Protein AF-A0A1E5UL37-F1 (afdb_monomer_lite)

Organism: NCBI:txid888268

Sequence (134 aa):
MHAVRQTRWFGQDGLRGPILSGTGFYVRRDALYGATPAGGHTESFCSMEAGELARRFGHSDHLVASVRNLHQQQPPPSAAGGRRRLLLPHDATLVASCAYEKGTGWGDQVGFMYHSVVEDYFTGYRRFFSRGWT

Radius of gyration: 17.25 Å; chains: 1; bounding box: 38×40×45 Å

Structure (mmCIF, N/CA/C/O backbone):
data_AF-A0A1E5UL37-F1
#
_entry.id   AF-A0A1E5UL37-F1
#
loop_
_atom_site.group_PDB
_atom_site.id
_atom_site.type_symbol
_atom_site.label_atom_id
_atom_site.label_alt_id
_atom_site.label_comp_id
_atom_site.label_asym_id
_atom_site.label_entity_id
_atom_site.label_seq_id
_atom_site.pdbx_PDB_ins_code
_atom_site.Cartn_x
_atom_site.Cartn_y
_atom_site.Cartn_z
_atom_site.occupancy
_atom_site.B_iso_or_equiv
_atom_site.auth_seq_id
_atom_site.auth_comp_id
_atom_site.auth_asym_id
_atom_site.auth_atom_id
_atom_site.pdbx_PDB_model_num
ATOM 1 N N . MET A 1 1 ? 18.262 -12.434 -15.531 1.00 55.72 1 MET A N 1
ATOM 2 C CA . MET A 1 1 ? 17.515 -11.255 -15.021 1.00 55.72 1 MET A CA 1
ATOM 3 C C . MET A 1 1 ? 18.207 -9.900 -15.259 1.00 55.72 1 MET A C 1
ATOM 5 O O . MET A 1 1 ? 17.514 -8.892 -15.245 1.00 55.72 1 MET A O 1
ATOM 9 N N . HIS A 1 2 ? 19.520 -9.838 -15.531 1.00 57.06 2 HIS A N 1
ATOM 10 C CA . HIS A 1 2 ? 20.264 -8.571 -15.681 1.00 57.06 2 HIS A CA 1
ATOM 11 C C . HIS A 1 2 ? 19.874 -7.733 -16.922 1.00 57.06 2 HIS A C 1
ATOM 13 O O . HIS A 1 2 ? 19.662 -6.527 -16.818 1.00 57.06 2 HIS A O 1
ATOM 19 N N . ALA A 1 3 ? 19.688 -8.383 -18.078 1.00 61.69 3 ALA A N 1
ATOM 20 C CA . ALA A 1 3 ? 19.377 -7.704 -19.341 1.00 61.69 3 ALA A CA 1
ATOM 21 C C . ALA A 1 3 ? 18.021 -6.978 -19.327 1.00 61.69 3 ALA A C 1
ATOM 23 O O . ALA A 1 3 ? 17.911 -5.872 -19.851 1.00 61.69 3 ALA A O 1
ATOM 24 N N . VAL A 1 4 ? 17.009 -7.563 -18.670 1.00 61.75 4 VAL A N 1
ATOM 25 C CA . VAL A 1 4 ? 15.676 -6.953 -18.546 1.00 61.75 4 VAL A CA 1
ATOM 26 C C . VAL A 1 4 ? 15.790 -5.603 -17.849 1.00 61.75 4 VAL A C 1
ATOM 28 O O . VAL A 1 4 ? 15.305 -4.623 -18.399 1.00 61.75 4 VAL A O 1
ATOM 31 N N . ARG A 1 5 ? 16.493 -5.529 -16.709 1.00 57.16 5 ARG A N 1
ATOM 32 C CA . ARG A 1 5 ? 16.695 -4.282 -15.953 1.00 57.16 5 ARG A CA 1
ATOM 33 C C . ARG A 1 5 ? 17.453 -3.220 -16.756 1.00 57.16 5 ARG A C 1
ATOM 35 O O . ARG A 1 5 ? 17.102 -2.051 -16.688 1.00 57.16 5 ARG A O 1
ATOM 42 N N . GLN A 1 6 ? 18.447 -3.628 -17.543 1.00 59.38 6 GLN A N 1
ATOM 43 C CA . GLN A 1 6 ? 19.333 -2.707 -18.263 1.00 59.38 6 GLN A CA 1
ATOM 44 C C . GLN A 1 6 ? 18.797 -2.161 -19.588 1.00 59.38 6 GLN A C 1
ATOM 46 O O . GLN A 1 6 ? 19.295 -1.144 -20.049 1.00 59.38 6 GLN A O 1
ATOM 51 N N . THR A 1 7 ? 17.811 -2.800 -20.216 1.00 61.34 7 THR A N 1
ATOM 52 C CA . THR A 1 7 ? 17.286 -2.329 -21.515 1.00 61.34 7 THR A CA 1
ATOM 53 C C . THR A 1 7 ? 15.807 -1.982 -21.454 1.00 61.34 7 THR A C 1
ATOM 55 O O . THR A 1 7 ? 15.388 -0.957 -21.982 1.00 61.34 7 THR A O 1
ATOM 58 N N . ARG A 1 8 ? 15.001 -2.789 -20.756 1.00 62.56 8 ARG A N 1
ATOM 59 C CA . ARG A 1 8 ? 13.544 -2.618 -20.743 1.00 62.56 8 ARG A CA 1
ATOM 60 C C . ARG A 1 8 ? 13.081 -1.480 -19.831 1.00 62.56 8 ARG A C 1
ATOM 62 O O . ARG A 1 8 ? 12.148 -0.775 -20.192 1.00 62.56 8 ARG A O 1
ATOM 69 N N . TRP A 1 9 ? 13.722 -1.293 -18.675 1.00 69.00 9 TRP A N 1
ATOM 70 C CA . TRP A 1 9 ? 13.289 -0.305 -17.672 1.00 69.00 9 TRP A CA 1
ATOM 71 C C . TRP A 1 9 ? 13.629 1.117 -18.115 1.00 69.00 9 TRP A C 1
ATOM 73 O O . TRP A 1 9 ? 12.767 1.986 -18.059 1.00 69.00 9 TRP A O 1
ATOM 83 N N . PHE A 1 10 ? 14.826 1.322 -18.673 1.00 71.88 10 PHE A N 1
ATOM 84 C CA . PHE A 1 10 ? 15.215 2.599 -19.280 1.00 71.88 10 PHE A CA 1
ATOM 85 C C . PHE A 1 10 ? 14.329 2.974 -20.477 1.00 71.88 10 PHE A C 1
ATOM 87 O O . PHE A 1 10 ? 14.001 4.140 -20.652 1.00 71.88 10 P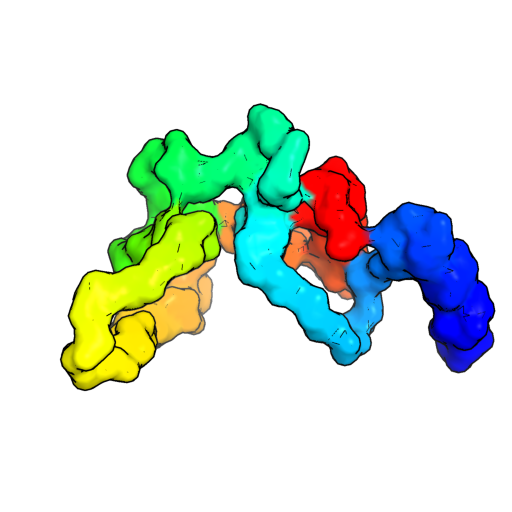HE A O 1
ATOM 94 N N . GLY A 1 11 ? 13.875 1.995 -21.269 1.00 75.75 11 GLY A N 1
ATOM 95 C CA . GLY A 1 11 ? 12.913 2.251 -22.346 1.00 75.75 11 GLY A CA 1
ATOM 96 C C . GLY A 1 11 ? 11.522 2.672 -21.850 1.00 75.75 11 GLY A C 1
ATOM 97 O O . GLY A 1 11 ? 10.854 3.462 -22.508 1.00 75.75 11 GLY A O 1
ATOM 98 N N . GLN A 1 12 ? 11.076 2.171 -20.693 1.00 76.00 12 GLN A N 1
ATOM 99 C CA . GLN A 1 12 ? 9.782 2.543 -20.097 1.00 76.00 12 GLN A CA 1
ATOM 100 C C . GLN A 1 12 ? 9.808 3.895 -19.377 1.00 76.00 12 GLN A C 1
ATOM 102 O O . GLN A 1 12 ? 8.759 4.531 -19.246 1.00 76.00 12 GLN A O 1
ATOM 107 N N . ASP A 1 13 ? 10.989 4.343 -18.951 1.00 78.06 13 ASP A N 1
ATOM 108 C CA . ASP A 1 13 ? 11.185 5.643 -18.308 1.00 78.06 13 ASP A CA 1
ATOM 109 C C . ASP A 1 13 ? 10.735 6.807 -19.206 1.00 78.06 13 ASP A C 1
ATOM 111 O O . ASP A 1 13 ? 10.068 7.726 -18.746 1.00 78.06 13 ASP A O 1
ATOM 115 N N . GLY A 1 14 ? 10.947 6.696 -20.523 1.00 76.25 14 GLY A N 1
ATOM 116 C CA . GLY A 1 14 ? 10.479 7.683 -21.506 1.00 76.25 14 GLY A CA 1
ATOM 117 C C . GLY A 1 14 ? 8.959 7.743 -21.723 1.00 76.25 14 GLY A C 1
ATOM 118 O O . GLY A 1 14 ? 8.497 8.575 -22.500 1.00 76.25 14 GLY A O 1
ATOM 119 N N . LEU A 1 15 ? 8.176 6.867 -21.083 1.00 78.94 15 LEU A N 1
ATOM 120 C CA . LEU A 1 15 ? 6.713 6.867 -21.160 1.00 78.94 15 LEU A CA 1
ATOM 121 C C . LEU A 1 15 ? 6.089 7.301 -19.832 1.00 78.94 15 LEU A C 1
ATOM 123 O O . LEU A 1 15 ? 5.573 8.406 -19.709 1.00 78.94 15 LEU A O 1
ATOM 127 N N . ARG A 1 16 ? 6.074 6.397 -18.850 1.00 75.00 16 ARG A N 1
ATOM 128 C CA . ARG A 1 16 ? 5.386 6.581 -17.559 1.00 75.00 16 ARG A CA 1
ATOM 129 C C . ARG A 1 16 ? 6.175 6.001 -16.388 1.00 75.00 16 ARG A C 1
ATOM 131 O O . ARG A 1 16 ? 5.612 5.788 -15.319 1.00 75.00 16 ARG A O 1
ATOM 138 N N . GLY A 1 17 ? 7.449 5.702 -16.615 1.00 82.75 17 GLY A N 1
ATOM 139 C CA . GLY A 1 17 ? 8.251 4.941 -15.679 1.00 82.75 17 GLY A CA 1
ATOM 140 C C . GLY A 1 17 ? 7.974 3.439 -15.762 1.00 82.75 17 GLY A C 1
ATOM 141 O O . GLY A 1 17 ? 7.005 2.976 -16.382 1.00 82.75 17 GLY A O 1
ATOM 142 N N . PRO A 1 18 ? 8.858 2.641 -15.166 1.00 81.88 18 PRO A N 1
ATOM 143 C CA . PRO A 1 18 ? 8.694 1.208 -15.143 1.00 81.88 18 PRO A CA 1
ATOM 144 C C . PRO A 1 18 ? 7.721 0.757 -14.044 1.00 81.88 18 PRO A C 1
ATOM 146 O O . PRO A 1 18 ? 7.430 1.477 -13.090 1.00 81.88 18 PRO A O 1
ATOM 149 N N . ILE A 1 19 ? 7.208 -0.467 -14.170 1.00 82.38 19 ILE A N 1
ATOM 150 C CA . ILE A 1 19 ? 6.228 -0.999 -13.217 1.00 82.38 19 ILE A CA 1
ATOM 151 C C . ILE A 1 19 ? 6.883 -1.354 -11.880 1.00 82.38 19 ILE A C 1
ATOM 153 O O . ILE A 1 19 ? 8.044 -1.738 -11.832 1.00 82.38 19 ILE A O 1
ATOM 157 N N . LEU A 1 20 ? 6.135 -1.292 -10.784 1.00 83.81 20 LEU A N 1
ATOM 158 C CA . LEU A 1 20 ? 6.649 -1.720 -9.486 1.00 83.81 20 LEU A CA 1
ATOM 159 C C . LEU A 1 20 ? 6.842 -3.240 -9.447 1.00 83.81 20 LEU A C 1
ATOM 161 O O . LEU A 1 20 ? 5.887 -3.986 -9.628 1.00 83.81 20 LEU A O 1
ATOM 165 N N . SER A 1 21 ? 8.082 -3.696 -9.256 1.00 82.94 21 SER A N 1
ATOM 166 C CA . SER A 1 21 ? 8.404 -5.120 -9.119 1.00 82.94 21 SER A CA 1
ATOM 167 C C . SER A 1 21 ? 9.693 -5.328 -8.323 1.00 82.94 21 SER A C 1
ATOM 169 O O . SER A 1 21 ? 10.710 -4.680 -8.583 1.00 82.94 21 SER A O 1
ATOM 171 N N . GLY A 1 22 ? 9.667 -6.263 -7.377 1.00 83.00 22 GLY A N 1
ATOM 172 C CA . GLY A 1 22 ? 10.814 -6.667 -6.575 1.00 83.00 22 GLY A CA 1
ATOM 173 C C . GLY A 1 22 ? 11.109 -5.718 -5.416 1.00 83.00 22 GLY A C 1
ATOM 174 O O . GLY A 1 22 ? 10.283 -5.520 -4.536 1.00 83.00 22 GLY A O 1
ATOM 175 N N . THR A 1 23 ? 12.326 -5.178 -5.365 1.00 85.25 23 THR A N 1
ATOM 176 C CA . THR A 1 23 ? 12.847 -4.393 -4.231 1.00 85.25 23 THR A CA 1
ATOM 177 C C . THR A 1 23 ? 13.566 -3.130 -4.713 1.00 85.25 23 THR A C 1
ATOM 179 O O . THR A 1 23 ? 13.885 -3.000 -5.895 1.00 85.25 23 THR A O 1
ATOM 182 N N . GLY A 1 24 ? 13.857 -2.203 -3.790 1.00 85.81 24 GLY A N 1
ATOM 183 C CA . GLY A 1 24 ? 14.642 -0.993 -4.080 1.00 85.81 24 GLY A CA 1
ATOM 184 C C . GLY A 1 24 ? 13.829 0.179 -4.632 1.00 85.81 24 GLY A C 1
ATOM 185 O O . GLY A 1 24 ? 14.378 1.038 -5.315 1.00 85.81 24 GLY A O 1
ATOM 186 N N . PHE A 1 25 ? 12.528 0.211 -4.353 1.00 85.44 25 PHE A N 1
ATOM 187 C CA . PHE A 1 25 ? 11.627 1.269 -4.786 1.00 85.44 25 PHE A CA 1
ATOM 188 C C . PHE A 1 25 ? 11.168 2.145 -3.616 1.00 85.44 25 PHE A C 1
ATOM 190 O O . PHE A 1 25 ? 11.112 1.702 -2.469 1.00 85.44 25 PHE A O 1
ATOM 197 N N . TYR A 1 26 ? 10.771 3.377 -3.928 1.00 87.62 26 TYR A N 1
ATOM 198 C CA . TYR A 1 26 ? 10.144 4.300 -2.988 1.00 87.62 26 TYR A CA 1
ATOM 199 C C . TYR A 1 26 ? 8.728 4.598 -3.467 1.00 87.62 26 TYR A C 1
ATOM 201 O O . TYR A 1 26 ? 8.522 4.909 -4.637 1.00 87.62 26 TYR A O 1
ATOM 209 N N . VAL A 1 27 ? 7.750 4.502 -2.567 1.00 87.38 27 VAL A N 1
ATOM 210 C CA . VAL A 1 27 ? 6.340 4.766 -2.883 1.00 87.38 27 VAL A CA 1
ATOM 211 C C . VAL A 1 27 ? 5.848 5.928 -2.046 1.00 87.38 27 VAL A C 1
ATOM 213 O O . VAL A 1 27 ? 6.096 5.997 -0.839 1.00 87.38 27 VAL A O 1
ATOM 216 N N . ARG A 1 28 ? 5.104 6.834 -2.679 1.00 86.69 28 ARG A N 1
ATOM 217 C CA . ARG A 1 28 ? 4.397 7.888 -1.962 1.00 86.69 28 ARG A CA 1
ATOM 218 C C . ARG A 1 28 ? 3.245 7.280 -1.152 1.00 86.69 28 ARG A C 1
ATOM 220 O O . ARG A 1 28 ? 2.492 6.438 -1.637 1.00 86.69 28 ARG A O 1
ATOM 227 N N . ARG A 1 29 ? 3.124 7.675 0.114 1.00 86.94 29 ARG A N 1
ATOM 228 C CA . ARG A 1 29 ? 2.192 7.041 1.062 1.00 86.94 29 ARG A CA 1
ATOM 229 C C . ARG A 1 29 ? 0.715 7.247 0.690 1.00 86.94 29 ARG A C 1
ATOM 231 O O . ARG A 1 29 ? -0.083 6.335 0.866 1.00 86.94 29 ARG A O 1
ATOM 238 N N . ASP A 1 30 ? 0.360 8.403 0.145 1.00 85.94 30 ASP A N 1
ATOM 239 C CA . ASP A 1 30 ? -0.960 8.699 -0.433 1.00 85.94 30 ASP A CA 1
ATOM 240 C C . ASP A 1 30 ? -1.299 7.779 -1.623 1.00 85.94 30 ASP A C 1
ATOM 242 O O . ASP A 1 30 ? -2.401 7.236 -1.684 1.00 85.94 30 ASP A O 1
ATOM 246 N N . ALA A 1 31 ? -0.344 7.531 -2.518 1.00 86.88 31 ALA A N 1
ATOM 247 C CA . ALA A 1 31 ? -0.495 6.636 -3.655 1.00 86.88 31 ALA A CA 1
ATOM 248 C C . ALA A 1 31 ? -0.740 5.194 -3.189 1.00 86.88 31 ALA A C 1
ATOM 250 O O . ALA A 1 31 ? -1.635 4.518 -3.696 1.00 86.88 31 ALA A O 1
ATOM 251 N N . LEU A 1 32 ? 0.016 4.733 -2.184 1.00 89.44 32 LEU A N 1
ATOM 252 C CA . LEU A 1 32 ? -0.132 3.390 -1.608 1.00 89.44 32 LEU A CA 1
ATOM 253 C C . LEU A 1 32 ? -1.499 3.197 -0.935 1.00 89.44 32 LEU A C 1
ATOM 255 O O . LEU A 1 32 ? -2.086 2.119 -0.985 1.00 89.44 32 LEU A O 1
ATOM 259 N N . TYR A 1 33 ? -2.029 4.252 -0.324 1.00 88.56 33 TYR A N 1
ATOM 260 C CA . TYR A 1 33 ? -3.377 4.245 0.237 1.00 88.56 33 TYR A CA 1
ATOM 261 C C . TYR A 1 33 ? -4.471 4.363 -0.811 1.00 88.56 33 TYR A C 1
ATOM 263 O O . TYR A 1 33 ? -5.631 4.073 -0.528 1.00 88.56 33 TYR A O 1
ATOM 271 N N . GLY A 1 34 ? -4.099 4.739 -2.031 1.00 85.31 34 GLY A N 1
ATOM 272 C CA . GLY A 1 34 ? -4.993 4.762 -3.161 1.00 85.31 34 GLY A CA 1
ATOM 273 C C . GLY A 1 34 ? -5.574 6.129 -3.510 1.00 85.31 34 GLY A C 1
ATOM 274 O O . GLY A 1 34 ? -6.590 6.154 -4.200 1.00 85.31 34 GLY A O 1
ATOM 275 N N . ALA A 1 35 ? -4.948 7.235 -3.103 1.00 84.44 35 ALA A N 1
ATOM 276 C CA . ALA A 1 35 ? -5.254 8.540 -3.691 1.00 84.44 35 ALA A CA 1
ATOM 277 C C . ALA A 1 35 ? -4.903 8.542 -5.183 1.00 84.44 35 ALA A C 1
ATOM 279 O O . ALA A 1 35 ? -4.117 7.715 -5.650 1.00 84.44 35 ALA A O 1
ATOM 280 N N . THR A 1 36 ? -5.440 9.503 -5.926 1.00 83.00 36 THR A N 1
ATOM 281 C CA . THR A 1 36 ? -4.920 9.891 -7.243 1.00 83.00 36 THR A CA 1
ATOM 282 C C . THR A 1 36 ? -3.943 11.064 -7.095 1.00 83.00 36 THR A C 1
ATOM 284 O O . THR A 1 36 ? -4.035 11.817 -6.120 1.00 83.00 36 THR A O 1
ATOM 287 N N . PRO A 1 37 ? -3.009 11.267 -8.039 1.00 80.81 37 PRO A N 1
ATOM 288 C CA . PRO A 1 37 ? -2.111 12.415 -8.004 1.00 80.81 37 PRO A CA 1
ATOM 289 C C . PRO A 1 37 ? -2.885 13.742 -8.089 1.00 80.81 37 PRO A C 1
ATOM 291 O O . PRO A 1 37 ? -3.958 13.823 -8.694 1.00 80.81 37 PRO A O 1
ATOM 294 N N . ALA A 1 38 ? -2.325 14.789 -7.474 1.00 65.56 38 ALA A N 1
ATOM 295 C CA . ALA A 1 38 ? -2.889 16.138 -7.480 1.00 65.56 38 ALA A CA 1
ATOM 296 C C . ALA A 1 38 ? -2.954 16.670 -8.923 1.00 65.56 38 ALA A C 1
ATOM 298 O O . ALA A 1 38 ? -1.928 16.985 -9.519 1.00 65.56 38 ALA A O 1
ATOM 299 N N . GLY A 1 39 ? -4.163 16.692 -9.489 1.00 60.81 39 GLY A N 1
ATOM 300 C CA . GLY A 1 39 ? -4.425 16.996 -10.900 1.00 60.81 39 GLY A CA 1
ATOM 301 C C . GLY A 1 39 ? -5.517 16.116 -11.523 1.00 60.81 39 GLY A C 1
ATOM 302 O O . GLY A 1 39 ? -6.135 16.522 -12.501 1.00 60.81 39 GLY A O 1
ATOM 303 N N . GLY A 1 40 ? -5.805 14.944 -10.940 1.00 58.66 40 GLY A N 1
ATOM 304 C CA . GLY A 1 40 ? -6.977 14.128 -11.282 1.00 58.66 40 GLY A CA 1
ATOM 305 C C . GLY A 1 40 ? -8.206 14.515 -10.449 1.00 58.66 40 GLY A C 1
ATOM 306 O O . GLY A 1 40 ? -8.100 14.722 -9.244 1.00 58.66 40 GLY A O 1
ATOM 307 N N . HIS A 1 41 ? -9.384 14.599 -11.071 1.00 48.09 41 HIS A N 1
ATOM 308 C CA . HIS A 1 41 ? -10.656 15.015 -10.453 1.00 48.09 41 HIS A CA 1
ATOM 309 C C . HIS A 1 41 ? -11.282 13.993 -9.474 1.00 48.09 41 HIS A C 1
ATOM 311 O O . HIS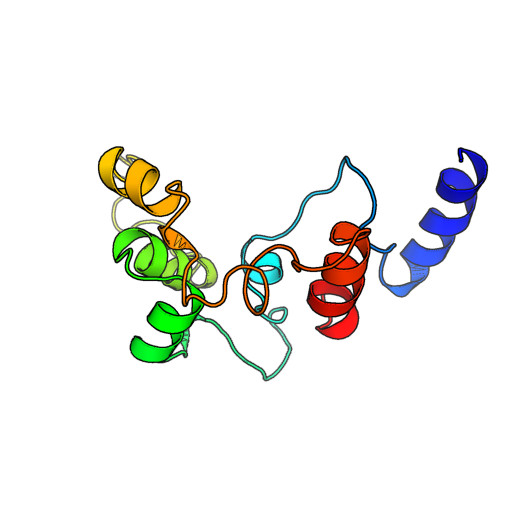 A 1 41 ? -12.503 13.950 -9.331 1.00 48.09 41 HIS A O 1
ATOM 317 N N . THR A 1 42 ? -10.517 13.121 -8.811 1.00 51.12 42 THR A N 1
ATOM 318 C CA . THR A 1 42 ? -11.124 11.968 -8.121 1.00 51.12 42 THR A CA 1
ATOM 319 C C . THR A 1 42 ? -10.414 11.594 -6.819 1.00 51.12 42 THR A C 1
ATOM 321 O O . THR A 1 42 ? -9.330 11.041 -6.821 1.00 51.12 42 THR A O 1
ATOM 324 N N . GLU A 1 43 ? -11.101 11.849 -5.702 1.00 56.81 43 GLU A N 1
ATOM 325 C CA . GLU A 1 43 ? -10.860 11.289 -4.360 1.00 56.81 43 GLU A CA 1
ATOM 326 C C . GLU A 1 43 ? -9.543 11.676 -3.666 1.00 56.81 43 GLU A C 1
ATOM 328 O O . GLU A 1 43 ? -8.640 10.871 -3.434 1.00 56.81 43 GLU A O 1
ATOM 333 N N . SER A 1 44 ? -9.487 12.933 -3.213 1.00 62.66 44 SER A N 1
ATOM 334 C CA . SER A 1 44 ? -8.610 13.313 -2.101 1.00 62.66 44 SER A CA 1
ATOM 335 C C . SER A 1 44 ? -9.176 12.757 -0.790 1.00 62.66 44 SER A C 1
ATOM 337 O O . SER A 1 44 ? -10.327 13.031 -0.445 1.00 62.66 44 SER A O 1
ATOM 339 N N . PHE A 1 45 ? -8.355 12.040 -0.013 1.00 66.06 45 PHE A N 1
ATOM 340 C CA . PHE A 1 45 ? -8.719 11.535 1.322 1.00 66.06 45 PHE A CA 1
ATOM 341 C C . PHE A 1 45 ? -9.215 12.630 2.279 1.00 66.06 45 PHE A C 1
ATOM 343 O O . PHE A 1 45 ? -9.934 12.334 3.231 1.00 66.06 45 PHE A O 1
ATOM 350 N N . CYS A 1 46 ? -8.852 13.894 2.030 1.00 60.66 46 CYS A N 1
ATOM 351 C CA . CYS A 1 46 ? -9.330 15.041 2.802 1.00 60.66 46 CYS A CA 1
ATOM 352 C C . CYS A 1 46 ? -10.847 15.257 2.684 1.00 60.66 46 CYS A C 1
ATOM 354 O O . CYS A 1 46 ? -11.444 15.789 3.614 1.00 60.66 46 CYS A O 1
ATOM 356 N N . SER A 1 47 ? -11.455 14.863 1.561 1.00 65.75 47 SER A N 1
ATOM 357 C CA . SER A 1 47 ? -12.882 15.072 1.283 1.00 65.75 47 SER A CA 1
ATOM 358 C C . SER A 1 47 ? -13.760 13.869 1.649 1.00 65.75 47 SER A C 1
ATOM 360 O O . SER A 1 47 ? -14.976 13.945 1.486 1.00 65.75 47 SER A O 1
ATOM 362 N N . MET A 1 48 ? -13.173 12.758 2.105 1.00 73.25 48 MET A N 1
ATOM 363 C CA . MET A 1 48 ? -13.923 11.543 2.430 1.00 73.25 48 MET A CA 1
ATOM 364 C C . MET A 1 48 ? -14.614 11.638 3.792 1.00 73.25 48 MET A C 1
ATOM 366 O O . MET A 1 48 ? -14.063 12.167 4.764 1.00 73.25 48 MET A O 1
ATOM 370 N N . GLU A 1 49 ? -15.809 11.052 3.878 1.00 80.12 49 GLU A N 1
ATOM 371 C CA . GLU A 1 49 ? -16.558 10.953 5.127 1.00 80.12 49 GLU A CA 1
ATOM 372 C C . GLU A 1 49 ? -15.790 10.120 6.171 1.00 80.12 49 GLU A C 1
ATOM 374 O O . GLU A 1 49 ? -15.082 9.162 5.848 1.00 80.12 49 GLU A O 1
ATOM 379 N N . ALA A 1 50 ? -15.941 10.466 7.453 1.00 78.94 50 ALA A N 1
ATOM 380 C CA . ALA A 1 50 ? -15.305 9.741 8.554 1.00 78.94 50 ALA A CA 1
ATOM 381 C C . ALA A 1 50 ? -15.661 8.247 8.568 1.00 78.94 50 ALA A C 1
ATOM 383 O O . ALA A 1 50 ? -14.778 7.423 8.806 1.00 78.94 50 ALA A O 1
ATOM 384 N N . GLY A 1 51 ? -16.919 7.901 8.268 1.00 82.00 51 GLY A N 1
ATOM 385 C CA . GLY A 1 51 ? -17.378 6.513 8.231 1.00 82.00 51 GLY A CA 1
ATOM 386 C C . GLY A 1 51 ? -16.683 5.683 7.151 1.00 82.00 51 GLY A C 1
ATOM 387 O O . GLY A 1 51 ? -16.262 4.557 7.407 1.00 82.00 51 GLY A O 1
ATOM 388 N N . GLU A 1 52 ? -16.487 6.241 5.956 1.00 85.38 52 GLU A N 1
ATOM 389 C CA . GLU A 1 52 ? -15.790 5.539 4.875 1.00 85.38 52 GLU A CA 1
ATOM 390 C C . GLU A 1 52 ? -14.296 5.375 5.175 1.00 85.38 52 GLU A C 1
ATOM 392 O O . GLU A 1 52 ? -13.710 4.315 4.941 1.00 85.38 52 GLU A O 1
ATOM 397 N N . LEU A 1 53 ? -13.686 6.401 5.769 1.00 86.94 53 LEU A N 1
ATOM 398 C CA . LEU A 1 53 ? -12.284 6.361 6.159 1.00 86.94 53 LEU A CA 1
ATOM 399 C C . LEU A 1 53 ? -12.033 5.306 7.249 1.00 86.94 53 LEU A C 1
ATOM 401 O O . LEU A 1 53 ? -11.059 4.560 7.157 1.00 86.94 53 LEU A O 1
ATOM 405 N N . ALA A 1 54 ? -12.941 5.181 8.220 1.00 86.62 54 ALA A N 1
ATOM 406 C CA . ALA A 1 54 ? -12.897 4.133 9.238 1.00 86.62 54 ALA A CA 1
ATOM 407 C C . ALA A 1 54 ? -13.077 2.729 8.634 1.00 86.62 54 ALA A C 1
ATOM 409 O O . ALA A 1 54 ? -12.379 1.796 9.023 1.00 86.62 54 ALA A O 1
ATOM 410 N N . ARG A 1 55 ? -13.938 2.568 7.619 1.00 90.25 55 ARG A N 1
ATOM 411 C CA . ARG A 1 55 ? -14.073 1.289 6.896 1.00 90.25 55 ARG A CA 1
ATOM 412 C C . ARG A 1 55 ? -12.798 0.911 6.143 1.00 90.25 55 ARG A C 1
ATOM 414 O O . ARG A 1 55 ? -12.434 -0.261 6.110 1.00 90.25 55 ARG A O 1
ATOM 421 N N . ARG A 1 56 ? -12.105 1.883 5.543 1.00 89.75 56 ARG A N 1
ATOM 422 C CA . ARG A 1 56 ? -10.872 1.628 4.782 1.00 89.75 56 ARG A CA 1
ATOM 423 C C . ARG A 1 56 ? -9.657 1.393 5.686 1.00 89.75 56 ARG A C 1
ATOM 425 O O . ARG A 1 56 ? -8.942 0.422 5.470 1.00 89.75 56 ARG A O 1
ATOM 432 N N . PHE A 1 57 ? -9.435 2.242 6.691 1.00 89.81 57 PHE A N 1
ATOM 433 C CA . PHE A 1 57 ? -8.222 2.225 7.526 1.00 89.81 57 PHE A CA 1
ATOM 434 C C . PHE A 1 57 ? -8.378 1.516 8.874 1.00 89.81 57 PHE A C 1
ATOM 436 O O . PHE A 1 57 ? -7.360 1.211 9.501 1.00 89.81 57 PHE A O 1
ATOM 443 N N . GLY A 1 58 ? -9.606 1.250 9.315 1.00 90.06 58 GLY A N 1
ATOM 444 C CA . GLY A 1 58 ? -9.918 0.619 10.594 1.00 90.06 58 GLY A CA 1
ATOM 445 C C . GLY A 1 58 ? -10.234 1.610 11.717 1.00 90.06 58 GLY A C 1
ATOM 446 O O . GLY A 1 58 ? -10.508 2.788 11.494 1.00 90.06 58 GLY A O 1
ATOM 447 N N . HIS A 1 59 ? -10.195 1.096 12.945 1.00 86.88 59 HIS A N 1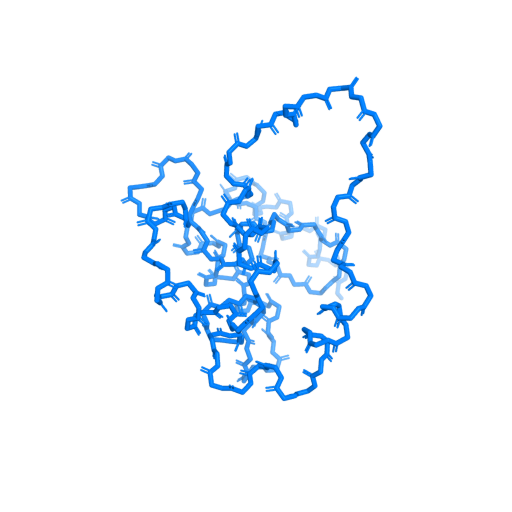
ATOM 448 C CA . HIS A 1 59 ? -10.721 1.753 14.146 1.00 86.88 59 HIS A CA 1
ATOM 449 C C . HIS A 1 59 ? -9.701 2.645 14.882 1.00 86.88 59 HIS A C 1
ATOM 451 O O . HIS A 1 59 ? -10.009 3.162 15.950 1.00 86.88 59 HIS A O 1
ATOM 457 N N . SER A 1 60 ? -8.473 2.805 14.371 1.00 88.94 60 SER A N 1
ATOM 458 C CA . SER A 1 60 ? -7.471 3.662 15.021 1.00 88.94 60 SER A CA 1
ATOM 459 C C . SER A 1 60 ? -7.685 5.136 14.668 1.00 88.94 60 SER A C 1
ATOM 461 O O . SER A 1 60 ? -7.316 5.587 13.580 1.00 88.94 60 SER A O 1
ATOM 463 N N . ASP A 1 61 ? -8.194 5.911 15.627 1.00 85.94 61 ASP A N 1
ATOM 464 C CA . ASP A 1 61 ? -8.396 7.360 15.489 1.00 85.94 61 ASP A CA 1
ATOM 465 C C . ASP A 1 61 ? -7.096 8.100 15.143 1.00 85.94 61 ASP A C 1
ATOM 467 O O . ASP A 1 61 ? -7.079 9.018 14.319 1.00 85.94 61 ASP A O 1
ATOM 471 N N . HIS A 1 62 ? -5.974 7.670 15.726 1.00 86.75 62 HIS A N 1
ATOM 472 C CA . HIS A 1 62 ? -4.660 8.260 15.482 1.00 86.75 62 HIS A CA 1
ATOM 473 C C . HIS A 1 62 ? -4.152 8.003 14.057 1.00 86.75 62 HIS A C 1
ATOM 475 O O . HIS A 1 62 ? -3.612 8.917 13.422 1.00 86.75 62 HIS A O 1
ATOM 481 N N . LEU A 1 63 ? -4.347 6.790 13.526 1.00 86.94 63 LEU A N 1
ATOM 482 C CA . LEU A 1 63 ? -4.012 6.469 12.138 1.00 86.94 63 LEU A CA 1
ATOM 483 C C . LEU A 1 63 ? -4.899 7.255 11.168 1.00 86.94 63 LEU A C 1
ATOM 485 O O . LEU A 1 63 ? -4.389 7.879 10.239 1.00 86.94 63 LEU A O 1
ATOM 489 N N . VAL A 1 64 ? -6.208 7.275 11.413 1.00 87.00 64 VAL A N 1
ATOM 490 C CA . VAL A 1 64 ? -7.194 7.993 10.595 1.00 87.00 64 VAL A CA 1
ATOM 491 C C . VAL A 1 64 ? -6.890 9.496 10.566 1.00 87.00 64 VAL A C 1
ATOM 493 O O . VAL A 1 64 ? -6.853 10.107 9.495 1.00 87.00 64 VAL A O 1
ATOM 496 N N . ALA A 1 65 ? -6.571 10.093 11.716 1.00 84.31 65 ALA A N 1
ATOM 497 C CA . ALA A 1 65 ? -6.138 11.485 11.796 1.00 84.31 65 ALA A CA 1
ATOM 498 C C . ALA A 1 65 ? -4.822 11.725 11.033 1.00 84.31 65 ALA A C 1
ATOM 500 O O . ALA A 1 65 ? -4.700 12.710 10.305 1.00 84.31 65 ALA A O 1
ATOM 501 N N . SER A 1 66 ? -3.843 10.815 11.142 1.00 83.50 66 SER A N 1
ATOM 502 C CA . SER A 1 66 ? -2.595 10.889 10.368 1.00 83.50 66 SER A CA 1
ATOM 503 C C . SER A 1 66 ? -2.843 10.858 8.860 1.00 83.50 66 SER A C 1
ATOM 505 O O . SER A 1 66 ? -2.124 11.543 8.134 1.00 83.50 66 SER A O 1
ATOM 507 N N . VAL A 1 67 ? -3.804 10.064 8.388 1.00 84.19 67 VAL A N 1
ATOM 508 C CA . VAL A 1 67 ? -4.144 9.953 6.962 1.00 84.19 67 VAL A CA 1
ATOM 509 C C . VAL A 1 67 ? -4.769 11.243 6.444 1.00 84.19 67 VAL A C 1
ATOM 511 O O . VAL A 1 67 ? -4.400 11.707 5.372 1.00 84.19 67 VAL A O 1
ATOM 514 N N . ARG A 1 68 ? -5.653 11.882 7.215 1.00 79.88 68 ARG A N 1
ATOM 515 C CA . ARG A 1 68 ? -6.236 13.180 6.828 1.00 79.88 68 ARG A CA 1
ATOM 516 C C . ARG A 1 68 ? -5.180 14.271 6.675 1.00 79.88 68 ARG A C 1
ATOM 518 O O . ARG A 1 68 ? -5.227 15.061 5.738 1.00 79.88 68 ARG A O 1
ATOM 525 N N . ASN A 1 69 ? -4.182 14.254 7.550 1.00 76.81 69 ASN A N 1
ATOM 526 C CA . ASN A 1 69 ? -3.109 15.242 7.545 1.00 76.81 69 ASN A CA 1
ATOM 527 C C . ASN A 1 69 ? -2.063 15.026 6.432 1.00 76.81 69 ASN A C 1
ATOM 529 O O . ASN A 1 69 ? -1.223 15.899 6.232 1.00 76.81 69 ASN A O 1
ATOM 533 N N . LEU A 1 70 ? -2.097 13.909 5.684 1.00 70.81 70 LEU A N 1
ATOM 534 C CA . LEU A 1 70 ? -1.136 13.646 4.597 1.00 70.81 70 LEU A CA 1
ATOM 535 C C . LEU A 1 70 ? -1.222 14.674 3.462 1.00 70.81 70 LEU A C 1
ATOM 537 O O . LEU A 1 70 ? -0.203 14.993 2.856 1.00 70.81 70 LEU A O 1
ATOM 541 N N . HIS A 1 71 ? -2.423 15.175 3.164 1.00 58.28 71 HIS A N 1
ATOM 542 C CA . HIS A 1 71 ? -2.648 16.062 2.022 1.00 58.28 71 HIS A CA 1
ATOM 543 C C . HIS A 1 71 ? -2.366 17.533 2.340 1.00 58.28 71 HIS A C 1
ATOM 545 O O . HIS A 1 71 ? -2.042 18.307 1.444 1.00 58.28 71 HIS A O 1
ATOM 551 N N . GLN A 1 72 ? -2.462 17.931 3.610 1.00 56.09 72 GLN A N 1
ATOM 552 C CA . GLN A 1 72 ? -2.463 19.347 3.960 1.00 56.09 72 GLN A CA 1
ATOM 553 C C . GLN A 1 72 ? -1.087 20.018 3.912 1.00 56.09 72 GLN A C 1
ATOM 555 O O . GLN A 1 72 ? -1.065 21.240 3.983 1.00 56.09 72 GLN A O 1
ATOM 560 N N . GLN A 1 73 ? 0.036 19.285 3.793 1.00 50.31 73 GLN A N 1
ATOM 561 C CA . GLN A 1 73 ? 1.408 19.838 3.886 1.00 50.31 73 GLN A CA 1
ATOM 562 C C . GLN A 1 73 ? 1.538 20.961 4.939 1.00 50.31 73 GLN A C 1
ATOM 564 O O . GLN A 1 73 ? 2.318 21.896 4.774 1.00 50.31 73 GLN A O 1
ATOM 569 N N . GLN A 1 74 ? 0.731 20.923 6.004 1.00 41.25 74 GLN A N 1
ATOM 570 C CA . GLN A 1 74 ? 0.650 22.043 6.920 1.00 41.25 74 GLN A CA 1
ATOM 571 C C . GLN A 1 74 ? 1.923 21.969 7.762 1.00 41.25 74 GLN A C 1
ATOM 573 O O . GLN A 1 74 ? 2.142 20.938 8.414 1.00 41.25 74 GLN A O 1
ATOM 578 N N . PRO A 1 75 ? 2.792 23.000 7.761 1.00 42.22 75 PRO A N 1
ATOM 579 C CA . PRO A 1 75 ? 3.796 23.084 8.800 1.00 42.22 75 PRO A CA 1
ATOM 580 C C . PRO A 1 75 ? 3.042 23.104 10.138 1.00 42.22 75 PRO A C 1
ATOM 582 O O . PRO A 1 75 ? 1.976 23.724 10.231 1.00 42.22 75 PRO A O 1
ATOM 585 N N . PRO A 1 76 ? 3.534 22.382 11.155 1.00 44.69 76 PRO A N 1
ATOM 586 C CA . PRO A 1 76 ? 2.844 22.287 12.430 1.00 44.69 76 PRO A CA 1
ATOM 587 C C . PRO A 1 76 ? 2.571 23.702 12.963 1.00 44.69 76 PRO A C 1
ATOM 589 O O . PRO A 1 76 ? 3.501 24.514 13.001 1.00 44.69 76 PRO A O 1
ATOM 592 N N . PRO A 1 77 ? 1.334 24.034 13.383 1.00 39.59 77 PRO A N 1
ATOM 593 C CA . PRO A 1 77 ? 1.126 25.239 14.165 1.00 39.59 77 PRO A CA 1
ATOM 594 C C . PRO A 1 77 ? 1.959 25.074 15.438 1.00 39.59 77 PRO A C 1
ATOM 596 O O . PRO A 1 77 ? 1.725 24.156 16.219 1.00 39.59 77 PRO A O 1
ATOM 599 N N . SER A 1 78 ? 2.950 25.950 15.599 1.00 39.53 78 SER A N 1
ATOM 600 C CA . SER A 1 78 ? 4.012 25.965 16.615 1.00 39.53 78 SER A CA 1
ATOM 601 C C . SER A 1 78 ? 5.279 25.156 16.286 1.00 39.53 78 SER A C 1
ATOM 603 O O . SER A 1 78 ? 5.438 23.968 16.563 1.00 39.53 78 SER A O 1
ATOM 605 N N . ALA A 1 79 ? 6.272 25.895 15.792 1.00 40.53 79 ALA A N 1
ATOM 606 C CA . ALA A 1 79 ? 7.690 25.633 15.991 1.00 40.53 79 ALA A CA 1
ATOM 607 C C . ALA A 1 79 ? 8.064 25.786 17.485 1.00 40.53 79 ALA A C 1
ATOM 609 O O . ALA A 1 79 ? 8.855 26.646 17.860 1.00 40.53 79 ALA A O 1
ATOM 610 N N . ALA A 1 80 ? 7.467 24.964 18.349 1.00 37.91 80 ALA A N 1
ATOM 611 C CA . ALA A 1 80 ? 7.808 24.862 19.762 1.00 37.91 80 ALA A CA 1
ATOM 612 C C . ALA A 1 80 ? 7.712 23.388 20.182 1.00 37.91 80 ALA A C 1
ATOM 614 O O . ALA A 1 80 ? 6.637 22.867 20.455 1.00 37.91 80 ALA A O 1
ATOM 615 N N . GLY A 1 81 ? 8.851 22.689 20.186 1.00 39.22 81 GLY A N 1
ATOM 616 C CA . GLY A 1 81 ? 8.955 21.340 20.756 1.00 39.22 81 GLY A CA 1
ATOM 617 C C . GLY A 1 81 ? 8.314 20.235 19.911 1.00 39.22 81 GLY A C 1
ATOM 618 O O . GLY A 1 81 ? 7.498 19.461 20.403 1.00 39.22 81 GLY A O 1
ATOM 619 N N . GLY A 1 82 ? 8.679 20.145 18.630 1.00 38.81 82 GLY A N 1
ATOM 620 C CA . GLY A 1 82 ? 8.114 19.189 17.674 1.00 38.81 82 GLY A CA 1
ATOM 621 C C . GLY A 1 82 ? 8.486 17.731 17.951 1.00 38.81 82 GLY A C 1
ATOM 622 O O . GLY A 1 82 ? 9.273 17.133 17.217 1.00 38.81 82 GLY A O 1
ATOM 623 N N . ARG A 1 83 ? 7.872 17.104 18.959 1.00 42.00 83 ARG A N 1
ATOM 624 C CA . ARG A 1 83 ? 7.689 15.651 18.937 1.00 42.00 83 ARG A CA 1
ATOM 625 C C . ARG A 1 83 ? 6.856 15.348 17.696 1.00 42.00 83 ARG A C 1
ATOM 627 O O . ARG A 1 83 ? 5.655 15.610 17.674 1.00 42.00 83 ARG A O 1
ATOM 634 N N . ARG A 1 84 ? 7.501 14.801 16.658 1.00 50.09 84 ARG A N 1
ATOM 635 C CA . ARG A 1 84 ? 6.835 14.046 15.587 1.00 50.09 84 ARG A CA 1
ATOM 636 C C . ARG A 1 84 ? 5.758 13.224 16.294 1.00 50.09 84 ARG A C 1
ATOM 638 O O . ARG A 1 84 ? 6.110 12.501 17.226 1.00 50.09 84 ARG A O 1
ATOM 645 N N . ARG A 1 85 ? 4.475 13.426 15.966 1.00 54.81 85 ARG A N 1
ATOM 646 C CA . ARG A 1 85 ? 3.342 12.708 16.578 1.00 54.81 85 ARG A CA 1
ATOM 647 C C . ARG A 1 85 ? 3.453 11.239 16.153 1.00 54.81 85 ARG A C 1
ATOM 649 O O . ARG A 1 85 ? 2.779 10.778 15.241 1.00 54.81 85 ARG A O 1
ATOM 656 N N . LEU A 1 86 ? 4.435 10.551 16.724 1.00 55.19 86 LEU A N 1
ATOM 657 C CA . LEU A 1 86 ? 4.604 9.120 16.650 1.00 55.19 86 LEU A CA 1
ATOM 658 C C . LEU A 1 86 ? 3.317 8.558 17.236 1.00 55.19 86 LEU A C 1
ATOM 660 O O . LEU A 1 86 ? 2.837 9.063 18.255 1.00 55.19 86 LEU A O 1
ATOM 664 N N . LEU A 1 87 ? 2.742 7.571 16.551 1.00 57.84 87 LEU A N 1
ATOM 665 C CA . LEU A 1 87 ? 1.677 6.766 17.131 1.00 57.84 87 LEU A CA 1
ATOM 666 C C . LEU A 1 87 ? 2.123 6.400 18.545 1.00 57.84 87 LEU A C 1
ATOM 668 O O . LEU A 1 87 ? 3.277 5.998 18.742 1.00 57.84 87 LEU A O 1
ATOM 672 N N . LEU A 1 88 ? 1.253 6.619 19.531 1.00 68.12 88 LEU A N 1
ATOM 673 C CA . LEU A 1 88 ? 1.551 6.178 20.885 1.00 68.12 88 LEU A CA 1
ATOM 674 C C . LEU A 1 88 ? 1.896 4.682 20.792 1.00 68.12 88 LEU A C 1
ATOM 676 O O . LEU A 1 88 ? 1.285 3.981 19.982 1.00 68.12 88 LEU A O 1
ATOM 680 N N . PRO A 1 89 ? 2.864 4.164 21.568 1.00 73.44 89 PRO A N 1
ATOM 681 C CA . PRO A 1 89 ? 3.252 2.753 21.485 1.00 73.44 89 PRO A CA 1
ATOM 682 C C . PRO A 1 89 ? 2.051 1.792 21.531 1.00 73.44 89 PRO A C 1
ATOM 684 O O . PRO A 1 89 ? 2.052 0.749 20.880 1.00 73.44 89 PRO A O 1
ATOM 687 N N . HIS A 1 90 ? 0.992 2.191 22.238 1.00 77.62 90 HIS A N 1
ATOM 688 C CA . HIS A 1 90 ? -0.281 1.485 22.286 1.00 77.62 90 HIS A CA 1
ATOM 689 C C . HIS A 1 90 ? -1.022 1.438 20.933 1.00 77.62 90 HIS A C 1
ATOM 691 O O . HIS A 1 90 ? -1.396 0.353 20.496 1.00 77.62 90 HIS A O 1
ATOM 697 N N . ASP A 1 91 ? -1.161 2.562 20.222 1.00 83.00 91 ASP A N 1
ATOM 698 C CA . ASP A 1 91 ? -1.781 2.600 18.886 1.00 83.00 91 ASP A CA 1
ATOM 699 C C . ASP A 1 91 ? -0.977 1.809 17.860 1.00 83.00 91 ASP A C 1
ATOM 701 O O . ASP A 1 91 ? -1.544 1.125 17.012 1.00 83.00 91 ASP A O 1
ATOM 705 N N . ALA A 1 92 ? 0.354 1.890 17.930 1.00 86.06 92 ALA A N 1
ATOM 706 C CA . ALA A 1 92 ? 1.219 1.115 17.050 1.00 86.06 92 ALA A CA 1
ATOM 707 C C . ALA A 1 92 ? 1.021 -0.392 17.273 1.00 86.06 92 ALA A C 1
ATOM 709 O O . ALA A 1 92 ? 0.946 -1.147 16.309 1.00 86.06 92 ALA A O 1
ATOM 710 N N . THR A 1 93 ? 0.869 -0.814 18.533 1.00 89.81 93 THR A N 1
ATOM 711 C CA . THR A 1 93 ? 0.573 -2.211 18.890 1.00 89.81 93 THR A CA 1
ATOM 712 C C . THR A 1 93 ? -0.806 -2.636 18.379 1.00 89.81 93 THR A C 1
ATOM 714 O O . THR A 1 93 ? -0.947 -3.736 17.849 1.00 89.81 93 THR A O 1
ATOM 717 N N . LEU A 1 94 ? -1.813 -1.761 18.482 1.00 90.44 94 LEU A N 1
ATOM 718 C CA . LEU A 1 94 ? -3.157 -2.014 17.962 1.00 90.44 94 LEU A CA 1
ATOM 719 C C . LEU A 1 94 ? -3.145 -2.204 16.439 1.00 90.44 94 LEU A C 1
ATOM 721 O O . LEU A 1 94 ? -3.650 -3.212 15.949 1.00 90.44 94 LEU A O 1
ATOM 725 N N . VAL A 1 95 ? -2.550 -1.263 15.701 1.00 90.88 95 VAL A N 1
ATOM 726 C CA . VAL A 1 95 ? -2.494 -1.285 14.227 1.00 90.88 95 VAL A CA 1
ATOM 727 C C . VAL A 1 95 ? -1.636 -2.443 13.710 1.00 90.88 95 VAL A C 1
ATOM 729 O O . VAL A 1 95 ? -1.941 -3.002 12.664 1.00 90.88 95 VAL A O 1
ATOM 732 N N . ALA A 1 96 ? -0.590 -2.836 14.442 1.00 90.69 96 ALA A N 1
ATOM 733 C CA . ALA A 1 96 ? 0.255 -3.980 14.093 1.00 90.69 96 ALA A CA 1
ATOM 734 C C . ALA A 1 96 ? -0.365 -5.343 14.453 1.00 90.69 96 ALA A C 1
ATOM 736 O O . ALA A 1 96 ? 0.227 -6.383 14.160 1.00 90.69 96 ALA A O 1
ATOM 737 N N . SER A 1 97 ? -1.521 -5.369 15.121 1.00 92.19 97 SER A N 1
ATOM 738 C CA . SER A 1 97 ? -2.165 -6.626 15.495 1.00 92.19 97 SER A CA 1
ATOM 739 C C . SER A 1 97 ? -2.748 -7.341 14.272 1.00 92.19 97 SER A C 1
ATOM 741 O O . SER A 1 97 ? -3.316 -6.720 13.377 1.00 92.19 97 SER A O 1
ATOM 743 N N . CYS A 1 98 ? -2.686 -8.674 14.259 1.00 89.44 98 CYS A N 1
ATOM 744 C CA . CYS A 1 98 ? -3.236 -9.487 13.167 1.00 89.44 98 CYS A CA 1
ATOM 745 C C . CYS A 1 98 ? -4.761 -9.356 13.007 1.00 89.44 98 CYS A C 1
ATOM 747 O O . CYS A 1 98 ? -5.306 -9.644 11.946 1.00 89.44 98 CYS A O 1
ATOM 749 N N . ALA A 1 99 ? -5.460 -8.932 14.061 1.00 91.31 99 ALA A N 1
ATOM 750 C CA . ALA A 1 99 ? -6.901 -8.719 14.038 1.00 91.31 99 ALA A CA 1
ATOM 751 C C . ALA A 1 99 ? -7.290 -7.357 13.444 1.00 91.31 99 ALA A C 1
ATOM 753 O O . ALA A 1 99 ? -8.453 -7.177 13.087 1.00 91.31 99 ALA A O 1
ATOM 754 N N . TYR A 1 100 ? -6.348 -6.414 13.337 1.00 91.75 100 TYR A N 1
ATOM 755 C CA . TYR A 1 100 ? -6.634 -5.042 12.925 1.00 91.75 100 TYR A CA 1
ATOM 756 C C . TYR A 1 100 ? -7.185 -4.957 11.501 1.00 91.75 100 TYR A C 1
ATOM 758 O O . TYR A 1 100 ? -8.112 -4.196 11.238 1.00 91.75 100 TYR A O 1
ATOM 766 N N . GLU A 1 101 ? -6.651 -5.771 10.591 1.00 91.31 101 GLU A N 1
ATOM 767 C CA . GLU A 1 101 ? -7.048 -5.766 9.181 1.00 91.31 101 GLU A CA 1
ATOM 768 C C . GLU A 1 101 ? -8.423 -6.410 8.946 1.00 91.31 101 GLU A C 1
ATOM 770 O O . GLU A 1 101 ? -9.062 -6.184 7.913 1.00 91.31 101 GLU A O 1
ATOM 775 N N . LYS A 1 102 ? -8.932 -7.188 9.908 1.00 91.12 102 LYS A N 1
ATOM 776 C CA . LYS A 1 102 ? -10.187 -7.923 9.753 1.00 91.12 102 LYS A CA 1
ATOM 777 C C . LYS A 1 102 ? -11.365 -6.960 9.583 1.00 91.12 102 LYS A C 1
ATOM 779 O O . LYS A 1 102 ? -11.700 -6.199 10.484 1.00 91.12 102 LYS A O 1
ATOM 784 N N . GLY A 1 103 ? -12.043 -7.053 8.438 1.00 89.12 103 GLY A N 1
ATOM 785 C CA . GLY A 1 103 ? -13.213 -6.223 8.128 1.00 89.12 103 GLY A CA 1
ATOM 786 C C . GLY A 1 103 ? -12.874 -4.790 7.706 1.00 89.12 103 GLY A C 1
ATOM 787 O O . GLY A 1 103 ? -13.773 -3.956 7.620 1.00 89.12 103 GLY A O 1
ATOM 788 N N . THR A 1 104 ? -11.599 -4.512 7.436 1.00 92.50 104 THR A N 1
ATOM 789 C CA . THR A 1 104 ? -11.128 -3.228 6.905 1.00 92.50 104 THR A CA 1
ATOM 790 C C . THR A 1 104 ? -10.812 -3.329 5.411 1.00 92.50 104 THR A C 1
ATOM 792 O O . THR A 1 104 ? -10.833 -4.413 4.832 1.00 92.50 104 THR A O 1
ATOM 795 N N . GLY A 1 105 ? -10.504 -2.198 4.775 1.00 91.38 105 GLY A N 1
ATOM 796 C CA . GLY A 1 105 ? -10.084 -2.147 3.373 1.00 91.38 105 GLY A CA 1
ATOM 797 C C . GLY A 1 105 ? -8.611 -2.484 3.121 1.00 91.38 105 GLY A C 1
ATOM 798 O O . GLY A 1 105 ? -8.169 -2.353 1.977 1.00 91.38 105 GLY A O 1
ATOM 799 N N . TRP A 1 106 ? -7.833 -2.869 4.137 1.00 92.88 106 TRP A N 1
ATOM 800 C CA . TRP A 1 106 ? -6.440 -3.290 3.957 1.00 92.88 106 TRP A CA 1
ATOM 801 C C . TRP A 1 106 ? -6.361 -4.518 3.043 1.00 92.88 106 TRP A C 1
ATOM 803 O O . TRP A 1 106 ? -7.171 -5.435 3.149 1.00 92.88 106 TRP A O 1
ATOM 813 N N . GLY A 1 107 ? -5.441 -4.501 2.079 1.00 90.44 107 GLY A N 1
ATOM 814 C CA . GLY A 1 107 ? -5.292 -5.593 1.116 1.00 90.44 107 GLY A CA 1
ATOM 815 C C . GLY A 1 107 ? -6.162 -5.484 -0.137 1.00 90.44 107 GLY A C 1
ATOM 816 O O . GLY A 1 107 ? -5.764 -5.962 -1.197 1.00 90.44 107 GLY A O 1
ATOM 817 N N . ASP A 1 108 ? -7.326 -4.832 -0.059 1.00 89.56 108 ASP A N 1
ATOM 818 C CA . ASP A 1 108 ? -8.258 -4.694 -1.194 1.00 89.56 108 ASP A CA 1
ATOM 819 C C . ASP A 1 108 ? -8.374 -3.253 -1.700 1.00 89.56 108 ASP A C 1
ATOM 821 O O . ASP A 1 108 ? -8.291 -2.985 -2.899 1.00 89.56 108 ASP A O 1
ATOM 825 N N . GLN A 1 109 ? -8.473 -2.276 -0.794 1.00 87.38 109 GLN A N 1
ATOM 826 C CA . GLN A 1 109 ? -8.635 -0.848 -1.104 1.00 87.38 109 GLN A CA 1
ATOM 827 C C . GLN A 1 109 ? -7.455 0.017 -0.652 1.00 87.38 109 GLN A C 1
ATOM 829 O O . GLN A 1 109 ? -7.228 1.063 -1.263 1.00 87.38 109 GLN A O 1
ATOM 834 N N . VAL A 1 110 ? -6.682 -0.432 0.335 1.00 90.44 110 VAL A N 1
ATOM 835 C CA . VAL A 1 110 ? -5.549 0.289 0.927 1.00 90.44 110 VAL A CA 1
ATOM 836 C C . VAL A 1 110 ? -4.337 -0.641 1.001 1.00 90.44 110 VAL A C 1
ATOM 838 O O . VAL A 1 110 ? -4.477 -1.807 1.364 1.00 90.44 110 VAL A O 1
ATOM 841 N N . GLY A 1 111 ? -3.143 -0.126 0.699 1.00 91.12 111 GLY A N 1
ATOM 842 C CA . GLY A 1 111 ? -1.899 -0.884 0.837 1.00 91.12 111 GLY A CA 1
ATOM 843 C C . GLY A 1 111 ? -1.588 -1.785 -0.359 1.00 91.12 111 GLY A C 1
ATOM 844 O O . GLY A 1 111 ? -2.066 -1.560 -1.477 1.00 91.12 111 GLY A O 1
ATOM 845 N N . PHE A 1 112 ? -0.746 -2.790 -0.110 1.00 9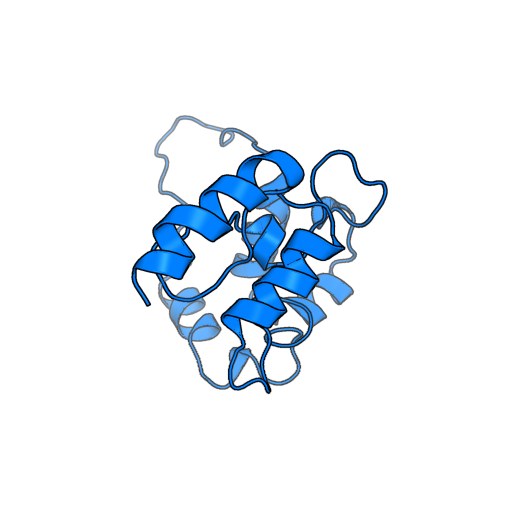1.75 112 PHE A N 1
ATOM 846 C CA . PHE A 1 112 ? -0.457 -3.843 -1.082 1.00 91.75 112 PHE A CA 1
ATOM 847 C C . PHE A 1 112 ? -1.697 -4.686 -1.343 1.00 91.75 112 PHE A C 1
ATOM 849 O O . PHE A 1 112 ? -2.518 -4.885 -0.455 1.00 91.75 112 PHE A O 1
ATOM 856 N N . MET A 1 113 ? -1.840 -5.152 -2.578 1.00 90.62 113 MET A N 1
ATOM 857 C CA . MET A 1 113 ? -2.967 -5.983 -2.973 1.00 90.62 113 MET A CA 1
ATOM 858 C C . MET A 1 113 ? -2.776 -7.427 -2.522 1.00 90.62 113 MET A C 1
ATOM 860 O O . MET A 1 113 ? -1.880 -8.110 -3.012 1.00 90.62 113 MET A O 1
ATOM 864 N N . TYR A 1 114 ? -3.658 -7.902 -1.649 1.00 91.25 114 TYR A N 1
ATOM 865 C CA . TYR A 1 114 ? -3.649 -9.290 -1.195 1.00 91.25 114 TYR A CA 1
ATOM 866 C C . TYR A 1 114 ? -4.218 -10.231 -2.259 1.00 91.25 114 TYR A C 1
ATOM 868 O O . TYR A 1 114 ? -4.777 -9.811 -3.274 1.00 91.25 114 TYR A O 1
ATOM 876 N N . HIS A 1 115 ? -4.074 -11.534 -2.006 1.00 87.31 115 HIS A N 1
ATOM 877 C CA . HIS A 1 115 ? -4.565 -12.614 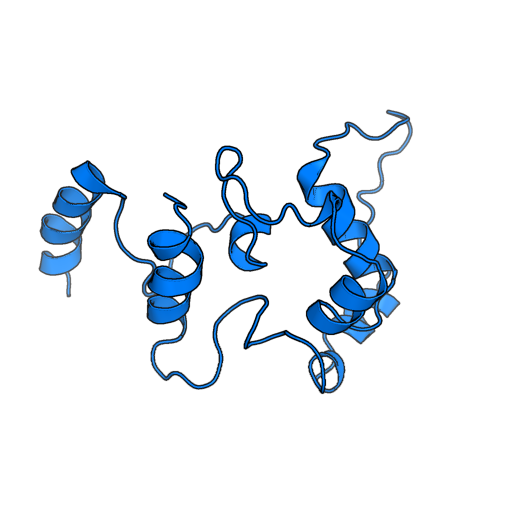-2.869 1.00 87.31 115 HIS A CA 1
ATOM 878 C C . HIS A 1 115 ? -3.865 -12.718 -4.234 1.00 87.31 115 HIS A C 1
ATOM 880 O O . HIS A 1 115 ? -4.422 -13.276 -5.179 1.00 87.31 115 HIS A O 1
ATOM 886 N N . SER A 1 116 ? -2.621 -12.242 -4.332 1.00 85.75 116 SER A N 1
ATOM 887 C CA . SER A 1 116 ? -1.760 -12.460 -5.493 1.00 85.75 116 SER A CA 1
ATOM 888 C C . SER A 1 116 ? -0.377 -12.948 -5.077 1.00 85.75 116 SER A C 1
ATOM 890 O O . SER A 1 116 ? 0.203 -12.449 -4.121 1.00 85.75 116 SER A O 1
ATOM 892 N N . VAL A 1 117 ? 0.182 -13.882 -5.850 1.00 89.06 117 VAL A N 1
ATOM 893 C CA . VAL A 1 117 ? 1.586 -14.317 -5.722 1.00 89.06 117 VAL A CA 1
ATOM 894 C C . VAL A 1 117 ? 2.558 -13.202 -6.145 1.00 89.06 117 VAL A C 1
ATOM 896 O O . VAL A 1 117 ? 3.713 -13.195 -5.736 1.00 89.06 117 VAL A O 1
ATOM 899 N N . VAL A 1 118 ? 2.085 -12.252 -6.956 1.00 90.56 118 VAL A N 1
ATOM 900 C CA . VAL A 1 118 ? 2.842 -11.101 -7.478 1.00 90.56 118 VAL A CA 1
ATOM 901 C C . VAL A 1 118 ? 2.169 -9.791 -7.059 1.00 90.56 118 VAL A C 1
ATOM 903 O O . VAL A 1 118 ? 1.767 -8.960 -7.877 1.00 90.56 118 VAL A O 1
ATOM 906 N N . GLU A 1 119 ? 1.936 -9.654 -5.753 1.00 91.69 119 GLU A N 1
ATOM 907 C CA . GLU A 1 119 ? 1.266 -8.499 -5.138 1.00 91.69 119 GLU A CA 1
ATOM 908 C C . GLU A 1 119 ? 1.927 -7.160 -5.487 1.00 91.69 119 GLU A C 1
ATOM 910 O O . GLU A 1 119 ? 1.236 -6.167 -5.716 1.00 91.69 119 GLU A O 1
ATOM 915 N N . ASP A 1 120 ? 3.252 -7.140 -5.595 1.00 89.62 120 ASP A N 1
ATOM 916 C CA . ASP A 1 120 ? 4.070 -5.984 -5.947 1.00 89.62 120 ASP A CA 1
ATOM 917 C C . ASP A 1 120 ? 3.715 -5.458 -7.343 1.00 89.62 120 ASP A C 1
ATOM 919 O O . ASP A 1 120 ? 3.419 -4.271 -7.509 1.00 89.62 120 ASP A O 1
ATOM 923 N N . TYR A 1 121 ? 3.631 -6.364 -8.316 1.00 90.00 121 TYR A N 1
ATOM 924 C CA . TYR A 1 121 ? 3.278 -6.062 -9.696 1.00 90.00 121 TYR A CA 1
ATOM 925 C C . TYR A 1 121 ? 1.849 -5.528 -9.817 1.00 90.00 121 TYR A C 1
ATOM 927 O O . TYR A 1 121 ? 1.619 -4.502 -10.462 1.00 90.00 121 TYR A O 1
ATOM 935 N N . PHE A 1 122 ? 0.873 -6.191 -9.188 1.00 90.38 122 PHE A N 1
ATOM 936 C CA . PHE A 1 122 ? -0.528 -5.763 -9.276 1.00 90.38 122 PHE A CA 1
ATOM 937 C C . PHE A 1 122 ? -0.795 -4.468 -8.521 1.00 90.38 122 PHE A C 1
ATOM 939 O O . PHE A 1 122 ? -1.532 -3.616 -9.024 1.00 90.38 122 PHE A O 1
ATOM 946 N N . THR A 1 123 ? -0.162 -4.282 -7.362 1.00 90.88 123 THR A N 1
ATOM 947 C CA . THR A 1 123 ? -0.177 -2.998 -6.654 1.00 90.88 123 THR A CA 1
ATOM 948 C C . THR A 1 123 ? 0.408 -1.927 -7.571 1.00 90.88 123 THR A C 1
ATOM 950 O O . THR A 1 123 ? -0.237 -0.909 -7.816 1.00 90.88 123 THR A O 1
ATOM 953 N N . GLY A 1 124 ? 1.556 -2.222 -8.190 1.00 89.62 124 GLY A N 1
ATOM 954 C CA . GLY A 1 124 ? 2.204 -1.415 -9.215 1.00 89.62 124 GLY A CA 1
ATOM 955 C C . GLY A 1 124 ? 1.259 -0.913 -10.304 1.00 89.62 124 GLY A C 1
ATOM 956 O O . GLY A 1 124 ? 1.080 0.286 -10.537 1.00 89.62 124 GLY A O 1
ATOM 957 N N . TYR A 1 125 ? 0.623 -1.874 -10.958 1.00 88.38 125 TYR A N 1
ATOM 958 C CA . TYR A 1 125 ? -0.244 -1.653 -12.099 1.00 88.38 125 TYR A CA 1
ATOM 959 C C . TYR A 1 125 ? -1.563 -0.958 -11.732 1.00 88.38 125 TYR A C 1
ATOM 961 O O . TYR A 1 125 ? -1.951 0.033 -12.356 1.00 88.38 125 TYR A O 1
ATOM 969 N N . ARG A 1 126 ? -2.283 -1.461 -10.726 1.00 87.75 126 ARG A N 1
ATOM 970 C CA . ARG A 1 126 ? -3.650 -1.014 -10.417 1.00 87.75 126 ARG A CA 1
ATOM 971 C C . ARG A 1 126 ? -3.676 0.230 -9.532 1.00 87.75 126 ARG A C 1
ATOM 973 O O . ARG A 1 126 ? -4.564 1.064 -9.702 1.00 87.75 126 ARG A O 1
ATOM 980 N N . ARG A 1 127 ? -2.731 0.377 -8.595 1.00 85.94 127 ARG A N 1
ATOM 981 C CA . ARG A 1 127 ? -2.694 1.520 -7.663 1.00 85.94 127 ARG A CA 1
ATOM 982 C C . ARG A 1 127 ? -1.952 2.715 -8.213 1.00 85.94 127 ARG A C 1
ATOM 984 O O . ARG A 1 127 ? -2.374 3.832 -7.936 1.00 85.94 127 ARG A O 1
ATOM 991 N N . PHE A 1 128 ? -0.891 2.495 -8.984 1.00 88.00 128 PHE A N 1
ATOM 992 C CA . PHE A 1 128 ? -0.070 3.596 -9.477 1.00 88.00 128 PHE A CA 1
ATOM 993 C C . PHE A 1 128 ? -0.352 3.861 -10.947 1.00 88.00 128 PHE A C 1
ATOM 995 O O . PHE A 1 128 ? -0.961 4.879 -11.285 1.00 88.00 128 PHE A O 1
ATOM 1002 N N . PHE A 1 129 ? -0.025 2.903 -11.815 1.00 87.31 129 PHE A N 1
ATOM 1003 C CA . PHE A 1 129 ? -0.114 3.107 -13.258 1.00 87.31 129 PHE A CA 1
ATOM 1004 C C . PHE A 1 129 ? -1.549 3.417 -13.719 1.00 87.31 129 PHE A C 1
ATOM 1006 O O . PHE A 1 129 ? -1.779 4.397 -14.426 1.00 87.31 129 PHE A O 1
ATOM 1013 N N . SER A 1 130 ? -2.547 2.655 -13.277 1.00 86.12 130 SER A N 1
ATOM 1014 C CA . SER A 1 130 ? -3.947 2.864 -13.691 1.00 86.12 130 SER A CA 1
ATOM 1015 C C . SER A 1 130 ? -4.568 4.147 -13.123 1.00 86.12 130 SER A C 1
ATOM 1017 O O . SER A 1 130 ? -5.534 4.656 -13.680 1.00 86.12 130 SER A O 1
ATOM 1019 N N . ARG A 1 131 ? -4.013 4.689 -12.031 1.00 85.00 131 ARG A N 1
ATOM 1020 C CA . ARG A 1 131 ? -4.507 5.904 -11.354 1.00 85.00 131 ARG A CA 1
ATOM 1021 C C . ARG A 1 131 ? -3.724 7.165 -11.716 1.00 85.00 131 ARG A C 1
ATOM 1023 O O . ARG A 1 131 ? -3.945 8.209 -11.115 1.00 85.00 131 ARG A O 1
ATOM 1030 N N . GLY A 1 132 ? -2.817 7.074 -12.686 1.00 85.75 132 GLY A N 1
ATOM 1031 C CA . GLY A 1 132 ? -2.063 8.226 -13.183 1.00 85.75 132 GLY A CA 1
ATOM 1032 C C . GLY A 1 132 ? -0.798 8.565 -12.394 1.00 85.75 132 GLY A C 1
ATOM 1033 O O . GLY A 1 132 ? -0.168 9.567 -12.705 1.00 85.75 132 GLY A O 1
ATOM 1034 N N . TRP A 1 133 ? -0.396 7.757 -11.410 1.00 84.62 133 TRP A N 1
ATOM 1035 C CA . TRP A 1 133 ? 0.894 7.943 -10.743 1.00 84.62 133 TRP A CA 1
ATOM 1036 C C . TRP A 1 133 ? 2.048 7.572 -11.680 1.00 84.62 133 TRP A C 1
ATOM 1038 O O . TRP A 1 133 ? 1.916 6.657 -12.504 1.00 84.62 133 TRP A O 1
ATOM 1048 N N . THR A 1 134 ? 3.154 8.296 -11.529 1.00 76.56 134 THR A N 1
ATOM 1049 C CA . THR A 1 134 ? 4.440 8.127 -12.219 1.00 76.56 134 THR A CA 1
ATOM 1050 C C . THR A 1 134 ? 5.557 8.402 -11.229 1.00 76.56 134 THR A C 1
ATOM 1052 O O . THR A 1 134 ? 5.400 9.396 -10.477 1.00 76.56 134 THR A O 1
#

Foldseek 3Di:
DVVCVVPVQVVCVVPAGDFFADDDDDDDQCLQLQDFPDPDPDDDLLPDDPVLLCQAQHDQPLVSVVSNVSPVPDDPPDPPDDPPPDPDVVSVCCSPDPCRPVRHNPLPNHHFNPPDPGSRRCSRCVRAVVRPHD

InterPro domains:
 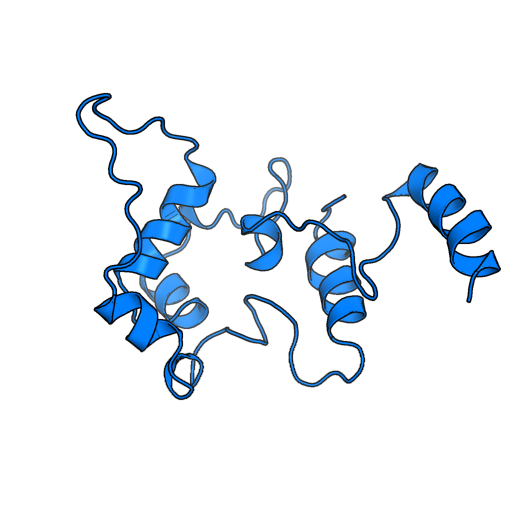 IPR005150 Cellulose synthase [PF03552] (43-133)

Secondary structure (DSSP, 8-state):
-HHIIIIIHHHHHTTT-PPP-SSS----HHHHHTPPPBTBSS--GGGS-HHHHHHHH-S-HHHHHHHHTTSS-PPPS--S--------HHHHHHHTSTTTTTTSSBTTTBSSPSS-TTHHHHHIIIIIGGGT--

pLDDT: mean 77.01, std 15.67, range [37.91, 92.88]